Protein AF-A0A7Z1N095-F1 (afdb_monomer_lite)

Sequence (143 aa):
WDEAFARAGAALQALDHADQAEFYCSGRASNESAFLYQLFAREFGTNNFPDCSNMCHEATSTGLPKSIGIGKGTVTLEDFDHADAIFCIGHNPGTNHPRMLSTLAAASKRGVPIIVANPMRERGLERFKSPQHPTEMLSPGAT

Radius of gyration: 22.44 Å; chains: 1; bounding box: 46×36×58 Å

Structure (mmCIF, N/CA/C/O backbone):
data_AF-A0A7Z1N095-F1
#
_entry.id   AF-A0A7Z1N095-F1
#
loop_
_atom_site.group_PDB
_atom_site.id
_atom_site.type_symbol
_atom_site.label_atom_id
_atom_site.label_alt_id
_atom_site.label_comp_id
_atom_site.label_asym_id
_atom_site.label_entity_id
_atom_site.label_seq_id
_atom_site.pdbx_PDB_ins_code
_atom_site.Cartn_x
_atom_site.Cartn_y
_atom_site.Cartn_z
_atom_site.occupancy
_atom_site.B_iso_or_equiv
_atom_site.auth_seq_id
_atom_site.auth_comp_id
_atom_site.auth_asym_id
_atom_site.auth_atom_id
_atom_site.pdbx_PDB_model_num
ATOM 1 N N . TRP A 1 1 ? 18.287 19.882 -18.379 1.00 94.94 1 TRP A N 1
ATOM 2 C CA . TRP A 1 1 ? 17.303 18.801 -18.571 1.00 94.94 1 TRP A CA 1
ATOM 3 C C . TRP A 1 1 ? 17.654 17.960 -19.785 1.00 94.94 1 TRP A C 1
ATOM 5 O O . TRP A 1 1 ? 17.800 16.760 -19.613 1.00 94.94 1 TRP A O 1
ATOM 15 N N . ASP A 1 2 ? 17.897 18.563 -20.949 1.00 98.31 2 ASP A N 1
ATOM 16 C CA . ASP A 1 2 ? 18.230 17.841 -22.192 1.00 98.31 2 ASP A CA 1
ATOM 17 C C . ASP A 1 2 ? 19.397 16.857 -22.051 1.00 98.31 2 ASP A C 1
ATOM 19 O O . ASP A 1 2 ? 19.263 15.691 -22.403 1.00 98.31 2 ASP A O 1
ATOM 23 N N . GLU A 1 3 ? 20.510 17.285 -21.450 1.00 98.38 3 GLU A N 1
ATOM 24 C CA . GLU A 1 3 ? 21.666 16.411 -21.202 1.00 98.38 3 GLU A CA 1
ATOM 25 C C . GLU A 1 3 ? 21.310 15.200 -20.322 1.00 98.38 3 GLU A C 1
ATOM 27 O O . GLU A 1 3 ? 21.725 14.075 -20.600 1.00 98.38 3 GLU A O 1
ATOM 32 N N . ALA A 1 4 ? 20.499 15.410 -19.280 1.00 98.31 4 ALA A N 1
ATOM 33 C CA . ALA A 1 4 ? 20.074 14.342 -18.381 1.00 98.31 4 ALA A CA 1
ATOM 34 C C . ALA A 1 4 ? 19.183 13.321 -19.105 1.00 98.31 4 ALA A C 1
ATOM 36 O O . ALA A 1 4 ? 19.385 12.117 -18.951 1.00 98.31 4 ALA A O 1
ATOM 37 N N . PHE A 1 5 ? 18.245 13.791 -19.935 1.00 97.62 5 PHE A N 1
ATOM 38 C CA . PHE A 1 5 ? 17.398 12.916 -20.746 1.00 97.62 5 PHE A CA 1
ATOM 39 C C . PHE A 1 5 ? 18.193 12.173 -21.819 1.00 97.62 5 PHE A C 1
ATOM 41 O O . PHE A 1 5 ? 17.999 10.971 -21.979 1.00 97.62 5 PHE A O 1
ATOM 48 N N . ALA A 1 6 ? 19.126 12.842 -22.502 1.00 98.31 6 ALA A N 1
ATOM 49 C CA . ALA A 1 6 ? 19.997 12.206 -23.487 1.00 98.31 6 ALA A CA 1
ATOM 50 C C . ALA A 1 6 ? 20.839 11.091 -22.849 1.00 98.31 6 ALA A C 1
ATOM 52 O O . ALA A 1 6 ? 20.927 9.991 -23.392 1.00 98.31 6 ALA A O 1
ATOM 53 N N . ARG A 1 7 ? 21.399 11.339 -21.658 1.00 98.38 7 ARG A N 1
ATOM 54 C CA . ARG A 1 7 ? 22.178 10.340 -20.919 1.00 98.38 7 ARG A CA 1
ATOM 55 C C . ARG A 1 7 ? 21.329 9.149 -20.470 1.00 98.38 7 ARG A C 1
ATOM 57 O O . ARG A 1 7 ? 21.777 8.014 -20.604 1.00 98.38 7 ARG A O 1
ATOM 64 N N . ALA A 1 8 ? 20.124 9.393 -19.952 1.00 96.94 8 ALA A N 1
ATOM 65 C CA . ALA A 1 8 ? 19.206 8.326 -19.552 1.00 96.94 8 ALA A CA 1
ATOM 66 C C . ALA A 1 8 ? 18.750 7.486 -20.759 1.00 96.94 8 ALA A C 1
ATOM 68 O O . ALA A 1 8 ? 18.784 6.260 -20.701 1.00 96.94 8 ALA A O 1
ATOM 69 N N . GLY A 1 9 ? 18.393 8.141 -21.869 1.00 97.38 9 GLY A N 1
ATOM 70 C CA . GLY A 1 9 ? 18.001 7.475 -23.111 1.00 97.38 9 GLY A CA 1
ATOM 71 C C . GLY A 1 9 ? 19.121 6.618 -23.700 1.00 97.38 9 GLY A C 1
ATOM 72 O O . GLY A 1 9 ? 18.879 5.464 -24.039 1.00 97.38 9 GLY A O 1
ATOM 73 N N . ALA A 1 10 ? 20.355 7.132 -23.743 1.00 98.31 10 ALA A N 1
ATOM 74 C CA . ALA A 1 10 ? 21.511 6.378 -24.225 1.00 98.31 10 ALA A CA 1
ATOM 75 C C . ALA A 1 10 ? 21.796 5.130 -23.372 1.00 98.31 10 ALA A C 1
ATOM 77 O O . ALA A 1 10 ? 22.118 4.079 -23.917 1.00 98.31 10 ALA A O 1
ATOM 78 N N . ALA A 1 11 ? 21.647 5.225 -22.046 1.00 98.00 11 ALA A N 1
ATOM 79 C CA . ALA A 1 11 ? 21.814 4.077 -21.155 1.00 98.00 11 ALA A CA 1
ATOM 80 C C . ALA A 1 11 ? 20.752 2.993 -21.399 1.00 98.00 11 ALA A C 1
ATOM 82 O O . ALA A 1 11 ? 21.089 1.815 -21.434 1.00 98.00 11 ALA A O 1
ATOM 83 N N . LEU A 1 12 ? 19.492 3.388 -21.611 1.00 97.81 12 LEU A N 1
ATOM 84 C CA . LEU A 1 12 ? 18.407 2.457 -21.931 1.00 97.81 12 LEU A CA 1
ATOM 85 C C . LEU A 1 12 ? 18.593 1.802 -23.309 1.00 97.81 12 LEU A C 1
ATOM 87 O O . LEU A 1 12 ? 18.394 0.601 -23.446 1.00 97.81 12 LEU A O 1
ATOM 91 N N . GLN A 1 13 ? 19.015 2.566 -24.320 1.00 97.31 13 GLN A N 1
ATOM 92 C CA . GLN A 1 13 ? 19.270 2.058 -25.677 1.00 97.31 13 GLN A CA 1
ATOM 93 C C . GLN A 1 13 ? 20.483 1.123 -25.770 1.00 97.31 13 GLN A C 1
ATOM 95 O O . GLN A 1 13 ? 20.590 0.369 -26.732 1.00 97.31 13 GLN A O 1
ATOM 100 N N . ALA A 1 14 ? 21.402 1.190 -24.805 1.00 98.25 14 ALA A N 1
ATOM 101 C CA . ALA A 1 14 ? 22.587 0.340 -24.753 1.00 98.25 14 ALA A CA 1
ATOM 102 C C . ALA A 1 14 ? 22.327 -1.046 -24.133 1.00 98.25 14 ALA A C 1
ATOM 104 O O . ALA A 1 14 ? 23.254 -1.850 -24.070 1.00 98.25 14 ALA A O 1
ATOM 105 N N . LEU A 1 15 ? 21.111 -1.317 -23.643 1.00 98.25 15 LEU A N 1
ATOM 106 C CA . LEU A 1 15 ? 20.737 -2.631 -23.118 1.00 98.25 15 LEU A CA 1
ATOM 107 C C . LEU A 1 15 ? 20.585 -3.639 -24.264 1.00 98.25 15 LEU A C 1
ATOM 109 O O . LEU A 1 15 ? 20.011 -3.324 -25.305 1.00 98.25 15 LEU A O 1
ATOM 113 N N . ASP A 1 16 ? 21.049 -4.870 -24.046 1.00 98.06 16 ASP A N 1
ATOM 114 C CA . ASP A 1 16 ? 20.944 -5.955 -25.031 1.00 98.06 16 ASP A CA 1
ATOM 115 C C . ASP A 1 16 ? 19.493 -6.448 -25.179 1.00 98.06 16 ASP A C 1
ATOM 117 O O . ASP A 1 16 ? 19.103 -6.976 -26.221 1.00 98.06 16 ASP A O 1
ATOM 121 N N . HIS A 1 17 ? 18.685 -6.292 -24.123 1.00 97.94 17 HIS A N 1
ATOM 122 C CA . HIS A 1 17 ? 17.272 -6.660 -24.094 1.00 97.94 17 HIS A CA 1
ATOM 123 C C . HIS A 1 17 ? 16.476 -5.737 -23.161 1.00 97.94 17 HIS A C 1
ATOM 125 O O . HIS A 1 17 ? 16.945 -5.397 -22.075 1.00 97.94 17 HIS A O 1
ATOM 131 N N . ALA A 1 18 ? 15.241 -5.383 -23.536 1.00 97.44 18 ALA A N 1
ATOM 132 C CA . ALA A 1 18 ? 14.410 -4.440 -22.779 1.00 97.44 18 ALA A CA 1
ATOM 133 C C . ALA A 1 18 ? 14.137 -4.892 -21.330 1.00 97.44 18 ALA A C 1
ATOM 135 O O . ALA A 1 18 ? 14.127 -4.069 -20.419 1.00 97.44 18 ALA A O 1
ATOM 136 N N . ASP A 1 19 ? 13.999 -6.200 -21.093 1.00 97.88 19 ASP A N 1
ATOM 137 C CA . ASP A 1 19 ? 13.792 -6.770 -19.748 1.00 97.88 19 ASP A CA 1
ATOM 138 C C . ASP A 1 19 ? 15.009 -6.659 -18.809 1.00 97.88 19 ASP A C 1
ATOM 140 O O . ASP A 1 19 ? 14.927 -7.054 -17.648 1.00 97.88 19 ASP A O 1
ATOM 144 N N . GLN A 1 20 ? 16.141 -6.119 -19.269 1.00 97.88 20 GLN A N 1
ATOM 145 C CA . GLN A 1 20 ? 17.232 -5.721 -18.373 1.00 97.88 20 GLN A CA 1
ATOM 146 C C . GLN A 1 20 ? 16.931 -4.405 -17.634 1.00 97.88 20 GLN A C 1
ATOM 148 O O . GLN A 1 20 ? 17.648 -4.058 -16.696 1.00 97.88 20 GLN A O 1
ATOM 153 N N . ALA A 1 21 ? 15.889 -3.674 -18.043 1.00 97.56 21 ALA A N 1
ATOM 154 C CA . ALA A 1 21 ? 15.388 -2.503 -17.339 1.00 97.56 21 ALA A CA 1
ATOM 155 C C . ALA A 1 21 ? 14.223 -2.863 -16.407 1.00 97.56 21 ALA A C 1
ATOM 157 O O . ALA A 1 21 ? 13.424 -3.760 -16.683 1.00 97.56 21 ALA A O 1
ATOM 158 N N . GLU A 1 22 ? 14.102 -2.100 -15.322 1.00 96.25 22 GLU A N 1
ATOM 159 C CA . GLU A 1 22 ? 12.974 -2.147 -14.397 1.00 96.25 22 GLU A CA 1
ATOM 160 C C . GLU A 1 22 ? 12.488 -0.723 -14.116 1.00 96.25 22 GLU A C 1
ATOM 162 O O . GLU A 1 22 ? 13.272 0.179 -13.809 1.00 96.25 22 GLU A O 1
ATOM 167 N N . PHE A 1 23 ? 11.179 -0.517 -14.238 1.00 96.38 23 PHE A N 1
ATOM 168 C CA . PHE A 1 23 ? 10.538 0.789 -14.126 1.00 96.38 23 PHE A CA 1
ATOM 169 C C . PHE A 1 23 ? 9.658 0.823 -12.876 1.00 96.38 23 PHE A C 1
ATOM 171 O O . PHE A 1 23 ? 8.458 0.570 -12.931 1.00 96.38 23 PHE A O 1
ATOM 178 N N . TYR A 1 24 ? 10.264 1.123 -11.727 1.00 95.69 24 TYR A N 1
ATOM 179 C CA . TYR A 1 24 ? 9.553 1.155 -10.450 1.00 95.69 24 TYR A CA 1
ATOM 180 C C . TYR A 1 24 ? 8.632 2.378 -10.328 1.00 95.69 24 TYR A C 1
ATOM 182 O O . TYR A 1 24 ? 9.090 3.525 -10.335 1.00 95.69 24 TYR A O 1
ATOM 190 N N . CYS A 1 25 ? 7.329 2.147 -10.161 1.00 94.62 25 CYS A N 1
ATOM 191 C CA . CYS A 1 25 ? 6.345 3.211 -9.986 1.00 94.62 25 CYS A CA 1
ATOM 192 C C . CYS A 1 25 ? 6.074 3.518 -8.508 1.00 94.62 25 CYS A C 1
ATOM 194 O O . CYS A 1 25 ? 5.837 2.639 -7.678 1.00 94.62 25 CYS A O 1
ATOM 196 N N . SER A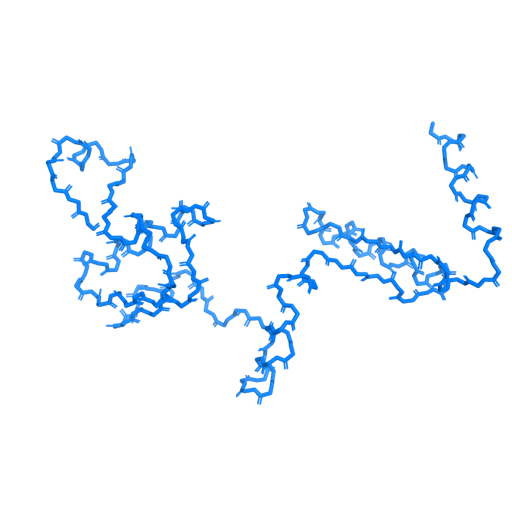 1 26 ? 6.059 4.805 -8.162 1.00 93.12 26 SER A N 1
ATOM 197 C CA . SER A 1 26 ? 5.714 5.244 -6.812 1.00 93.12 26 SER A CA 1
ATOM 198 C C . SER A 1 26 ? 4.201 5.330 -6.630 1.00 93.12 26 SER A C 1
ATOM 200 O O . SER A 1 26 ? 3.542 6.063 -7.361 1.00 93.12 26 SER A O 1
ATOM 202 N N . GLY A 1 27 ? 3.659 4.742 -5.560 1.00 90.06 27 GLY A N 1
ATOM 203 C CA . GLY A 1 27 ? 2.259 4.959 -5.155 1.00 90.06 27 GLY A CA 1
ATOM 204 C C . GLY A 1 27 ? 1.949 6.381 -4.668 1.00 90.06 27 GLY A C 1
ATOM 205 O O . GLY A 1 27 ? 0.821 6.667 -4.279 1.00 90.06 27 GLY A O 1
ATOM 206 N N . ARG A 1 28 ? 2.942 7.282 -4.652 1.00 93.00 28 ARG A N 1
ATOM 207 C CA . ARG A 1 28 ? 2.746 8.726 -4.443 1.00 93.00 28 ARG A CA 1
ATOM 208 C C . ARG A 1 28 ? 2.512 9.487 -5.749 1.00 93.00 28 ARG A C 1
ATOM 210 O O . ARG A 1 28 ? 2.121 10.650 -5.685 1.00 93.00 28 ARG A O 1
ATOM 217 N N . ALA A 1 29 ? 2.795 8.875 -6.899 1.00 93.44 29 ALA A N 1
ATOM 218 C CA . ALA A 1 29 ? 2.504 9.462 -8.199 1.00 93.44 29 ALA A CA 1
ATOM 219 C C . ALA A 1 29 ? 0.989 9.483 -8.450 1.00 93.44 29 ALA A C 1
ATOM 221 O O . ALA A 1 29 ? 0.246 8.671 -7.899 1.00 93.44 29 ALA A O 1
ATOM 222 N N . SER A 1 30 ? 0.526 10.417 -9.285 1.00 96.19 30 SER A N 1
ATOM 223 C CA . SER A 1 30 ? -0.872 10.423 -9.719 1.00 96.19 30 SER A CA 1
ATOM 224 C C . SER A 1 30 ? -1.151 9.250 -10.662 1.00 96.19 30 SER A C 1
ATOM 226 O O . SER A 1 30 ? -0.233 8.721 -11.298 1.00 96.19 30 SER A O 1
ATOM 228 N N . ASN A 1 31 ? -2.426 8.885 -10.809 1.00 94.94 31 ASN A N 1
ATOM 229 C CA . ASN A 1 31 ? -2.830 7.831 -11.740 1.00 94.94 31 ASN A CA 1
ATOM 230 C C . ASN A 1 31 ? -2.444 8.169 -13.187 1.00 94.94 31 ASN A C 1
ATOM 232 O O . ASN A 1 31 ? -2.038 7.284 -13.930 1.00 94.94 31 ASN A O 1
ATOM 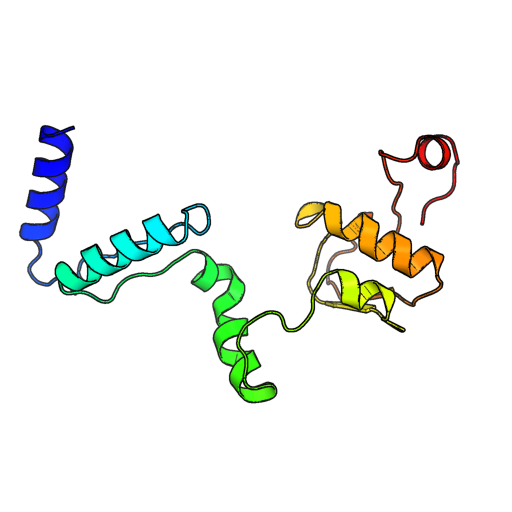236 N N . GLU A 1 32 ? -2.511 9.440 -13.583 1.00 97.38 32 GLU A N 1
ATOM 237 C CA . GLU A 1 32 ? -2.128 9.904 -14.919 1.00 97.38 32 GLU A CA 1
ATOM 238 C C . GLU A 1 32 ? -0.621 9.760 -15.147 1.00 97.38 32 GLU A C 1
ATOM 240 O O . GLU A 1 32 ? -0.187 9.301 -16.201 1.00 97.38 32 GLU A O 1
ATOM 245 N N . SER A 1 33 ? 0.184 10.104 -14.138 1.00 96.62 33 SER A N 1
ATOM 246 C CA . SER A 1 33 ? 1.644 9.993 -14.215 1.00 96.62 33 SER A CA 1
ATOM 247 C C . SER A 1 33 ? 2.076 8.528 -14.275 1.00 96.62 33 SER A C 1
ATOM 249 O O . SER A 1 33 ? 2.901 8.159 -15.109 1.00 96.62 33 SER A O 1
ATOM 251 N N . ALA A 1 34 ? 1.473 7.679 -13.437 1.00 96.19 34 ALA A N 1
ATOM 252 C CA . ALA A 1 34 ? 1.684 6.236 -13.464 1.00 96.19 34 ALA A CA 1
ATOM 253 C C . ALA A 1 34 ? 1.243 5.628 -14.805 1.00 96.19 34 ALA A C 1
ATOM 255 O O . ALA A 1 34 ? 1.964 4.806 -15.370 1.00 96.19 34 ALA A O 1
ATOM 256 N N . PHE A 1 35 ? 0.111 6.081 -15.357 1.00 96.81 35 PHE A N 1
ATOM 257 C CA . PHE A 1 35 ? -0.392 5.647 -16.659 1.00 96.81 35 PHE A CA 1
ATOM 258 C C . PHE A 1 35 ? 0.579 5.980 -17.799 1.00 96.81 35 PHE A C 1
ATOM 260 O O . PHE A 1 35 ? 0.891 5.110 -18.611 1.00 96.81 35 PHE A O 1
ATOM 267 N N . LEU A 1 36 ? 1.101 7.207 -17.856 1.00 98.12 36 LEU A N 1
ATOM 268 C CA . LEU A 1 36 ? 2.083 7.590 -18.875 1.00 98.12 36 LEU A CA 1
ATOM 269 C C . LEU A 1 36 ? 3.407 6.836 -18.702 1.00 98.12 36 LEU A C 1
ATOM 271 O O . LEU A 1 36 ? 3.994 6.389 -19.685 1.00 98.12 36 LEU A O 1
ATOM 275 N N . TYR A 1 37 ? 3.858 6.639 -17.463 1.00 97.38 37 TYR A N 1
ATOM 276 C CA . TYR A 1 37 ? 5.106 5.930 -17.191 1.00 97.38 37 TYR A CA 1
ATOM 277 C C . TYR A 1 37 ? 5.026 4.444 -17.565 1.00 97.38 37 TYR A C 1
ATOM 279 O O . TYR A 1 37 ? 5.956 3.903 -18.161 1.00 97.38 37 TYR A O 1
ATOM 287 N N . GLN A 1 38 ? 3.888 3.795 -17.301 1.00 97.38 38 GLN A N 1
ATOM 288 C CA . GLN A 1 38 ? 3.678 2.399 -17.686 1.00 97.38 38 GLN A CA 1
ATOM 289 C C . GLN A 1 38 ? 3.520 2.218 -19.204 1.00 97.38 38 GLN A C 1
ATOM 291 O O . GLN A 1 38 ? 3.863 1.149 -19.712 1.00 97.38 38 GLN A O 1
ATOM 296 N N . LEU A 1 39 ? 3.038 3.243 -19.929 1.00 98.25 39 LEU A N 1
ATOM 297 C CA . LEU A 1 39 ? 3.053 3.256 -21.397 1.00 98.25 39 LEU A CA 1
ATOM 298 C C . LEU A 1 39 ? 4.487 3.368 -21.909 1.00 98.25 39 LEU A C 1
ATOM 300 O O . LEU A 1 39 ? 4.867 2.602 -22.783 1.00 98.25 39 LEU A O 1
ATOM 304 N N . PHE A 1 40 ? 5.288 4.269 -21.334 1.00 97.81 40 PHE A N 1
ATOM 305 C CA . PHE A 1 40 ? 6.696 4.420 -21.698 1.00 97.81 40 PHE A CA 1
ATOM 306 C C . PHE A 1 40 ? 7.488 3.117 -21.514 1.00 97.81 40 PHE A C 1
ATOM 308 O O . PHE A 1 40 ? 8.200 2.716 -22.426 1.00 97.81 40 PHE A O 1
ATOM 315 N N . ALA A 1 41 ? 7.325 2.421 -20.384 1.00 97.75 41 ALA A N 1
ATOM 316 C CA . ALA A 1 41 ? 7.991 1.136 -20.144 1.00 97.75 41 ALA A CA 1
ATOM 317 C C . ALA A 1 41 ? 7.588 0.053 -21.168 1.00 97.75 41 ALA A C 1
ATOM 319 O O . ALA A 1 41 ? 8.436 -0.693 -21.658 1.00 97.75 41 ALA A O 1
ATOM 320 N N . ARG A 1 42 ? 6.299 0.002 -21.536 1.00 97.94 42 ARG A N 1
ATOM 321 C CA . ARG A 1 42 ? 5.783 -0.945 -22.540 1.00 97.94 42 ARG A CA 1
ATOM 322 C C . ARG A 1 42 ? 6.235 -0.605 -23.955 1.00 97.94 42 ARG A C 1
ATOM 324 O O . ARG A 1 42 ? 6.575 -1.516 -24.698 1.00 97.94 42 ARG A O 1
ATOM 331 N N . GLU A 1 43 ? 6.292 0.678 -24.301 1.00 97.94 43 GLU A N 1
ATOM 332 C CA . GLU A 1 43 ? 6.840 1.155 -25.577 1.00 97.94 43 GLU A CA 1
ATOM 333 C C . GLU A 1 43 ? 8.350 0.897 -25.669 1.00 97.94 43 GLU A C 1
ATOM 335 O O . GLU A 1 43 ? 8.858 0.538 -26.726 1.00 97.94 43 GLU A O 1
ATOM 340 N N . PHE A 1 44 ? 9.068 1.004 -24.545 1.00 97.88 44 PHE A N 1
ATOM 341 C CA . PHE A 1 44 ? 10.468 0.588 -24.450 1.00 97.88 44 PHE A CA 1
ATOM 342 C C . PHE A 1 44 ? 10.653 -0.924 -24.691 1.00 97.88 44 PHE A C 1
ATOM 344 O O . PHE A 1 44 ? 11.734 -1.356 -25.082 1.00 97.88 44 PHE A O 1
ATOM 351 N N . GLY A 1 45 ? 9.595 -1.721 -24.513 1.00 97.94 45 GLY A N 1
ATOM 352 C CA . GLY A 1 45 ? 9.559 -3.136 -24.879 1.00 97.94 45 GLY A CA 1
ATOM 353 C C . GLY A 1 45 ? 9.569 -4.110 -23.703 1.00 97.94 45 GLY A C 1
ATOM 354 O O . GLY A 1 45 ? 9.803 -5.295 -23.922 1.00 97.94 45 GLY A O 1
ATOM 355 N N . THR A 1 46 ? 9.313 -3.652 -22.471 1.00 97.88 46 THR A N 1
ATOM 356 C CA . THR A 1 46 ? 9.255 -4.522 -21.282 1.00 97.88 46 THR A CA 1
ATOM 357 C C . THR A 1 46 ? 7.951 -4.373 -20.498 1.00 97.88 46 THR A C 1
ATOM 359 O O . THR A 1 46 ? 7.274 -3.345 -20.541 1.00 97.88 46 THR A O 1
ATOM 362 N N . ASN A 1 47 ? 7.608 -5.415 -19.736 1.00 96.88 47 ASN A N 1
ATOM 363 C CA . ASN A 1 47 ? 6.547 -5.384 -18.728 1.00 96.88 47 ASN A CA 1
ATOM 364 C C . ASN A 1 47 ? 7.087 -5.290 -17.288 1.00 96.88 47 ASN A C 1
ATOM 366 O O . ASN A 1 47 ? 6.288 -5.338 -16.351 1.00 96.88 47 ASN A O 1
ATOM 370 N N . ASN A 1 48 ? 8.404 -5.143 -17.094 1.00 96.81 48 ASN A N 1
ATOM 371 C CA . ASN A 1 48 ? 9.035 -5.009 -15.778 1.00 96.81 48 ASN A CA 1
ATOM 372 C C . ASN A 1 48 ? 8.689 -3.660 -15.133 1.00 96.81 48 ASN A C 1
ATOM 374 O O . ASN A 1 48 ? 9.428 -2.676 -15.230 1.00 96.81 48 ASN A O 1
ATOM 378 N N . PHE A 1 49 ? 7.525 -3.620 -14.493 1.00 95.38 49 PHE A N 1
ATOM 379 C CA . PHE A 1 49 ? 6.929 -2.417 -13.925 1.00 95.38 49 PHE A CA 1
ATOM 380 C C . PHE A 1 49 ? 6.365 -2.708 -12.526 1.00 95.38 49 PHE A C 1
ATOM 382 O O . PHE A 1 49 ? 5.145 -2.769 -12.355 1.00 95.38 49 PHE A O 1
ATOM 389 N N . PRO A 1 50 ? 7.221 -2.966 -11.522 1.00 94.31 50 PRO A N 1
ATOM 390 C CA . PRO A 1 50 ? 6.758 -3.108 -10.148 1.00 94.31 50 PRO A CA 1
ATOM 391 C C 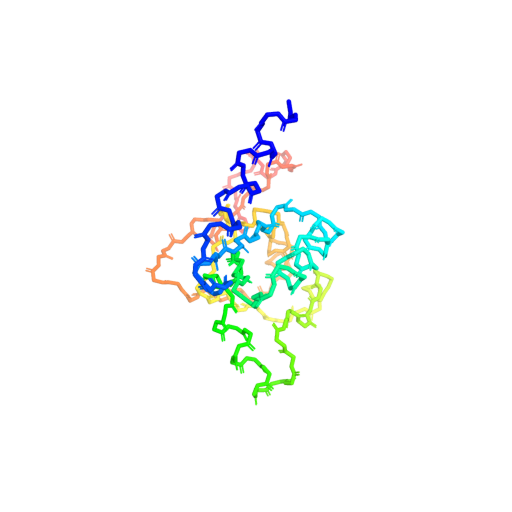. PRO A 1 50 ? 6.319 -1.756 -9.573 1.00 94.31 50 PRO A C 1
ATOM 393 O O . PRO A 1 50 ? 6.752 -0.685 -10.007 1.00 94.31 50 PRO A O 1
ATOM 396 N N . ASP A 1 51 ? 5.519 -1.800 -8.519 1.00 92.88 51 ASP A N 1
ATOM 397 C CA . ASP A 1 51 ? 5.189 -0.637 -7.709 1.00 92.88 51 ASP A CA 1
ATOM 398 C C . ASP A 1 51 ? 5.281 -0.942 -6.204 1.00 92.88 51 ASP A C 1
ATOM 400 O O . ASP A 1 51 ? 5.550 -2.063 -5.761 1.00 92.88 51 ASP A O 1
ATOM 404 N N . CYS A 1 52 ? 5.065 0.079 -5.374 1.00 90.81 52 CYS A N 1
ATOM 405 C CA . CYS A 1 52 ? 5.086 -0.095 -3.920 1.00 90.81 52 CYS A CA 1
ATOM 406 C C . CYS A 1 52 ? 3.985 -1.032 -3.392 1.00 90.81 52 CYS A C 1
ATOM 408 O O . CYS A 1 52 ? 4.097 -1.547 -2.278 1.00 90.81 52 CYS A O 1
ATOM 410 N N . SER A 1 53 ? 2.907 -1.239 -4.152 1.00 88.12 53 SER A N 1
ATOM 411 C CA . SER A 1 53 ? 1.818 -2.133 -3.769 1.00 88.12 53 SER A CA 1
ATOM 412 C C . SER A 1 53 ? 2.226 -3.601 -3.874 1.00 88.12 53 SER A C 1
ATOM 414 O O . SER A 1 53 ? 1.742 -4.392 -3.068 1.00 88.12 53 SER A O 1
ATOM 416 N N . ASN A 1 54 ? 3.190 -3.963 -4.730 1.00 89.56 54 ASN A N 1
ATOM 417 C CA . ASN A 1 54 ? 3.723 -5.330 -4.755 1.00 89.56 54 ASN A CA 1
ATOM 418 C C . ASN A 1 54 ? 4.358 -5.731 -3.407 1.00 89.56 54 ASN A C 1
ATOM 420 O O . ASN A 1 54 ? 4.289 -6.886 -2.999 1.00 89.56 54 ASN A O 1
ATOM 424 N N . MET A 1 55 ? 4.933 -4.786 -2.656 1.00 88.12 55 MET A N 1
ATOM 425 C CA . MET A 1 55 ? 5.480 -5.089 -1.326 1.00 88.12 55 MET A CA 1
ATOM 426 C C . MET A 1 55 ? 4.399 -5.187 -0.242 1.00 88.12 55 MET A C 1
ATOM 428 O O . MET A 1 55 ? 4.511 -6.004 0.669 1.00 88.12 55 MET A O 1
ATOM 432 N N . CYS A 1 56 ? 3.359 -4.353 -0.317 1.00 91.56 56 CYS A N 1
ATOM 433 C CA . CYS A 1 56 ? 2.388 -4.196 0.773 1.00 91.56 56 CYS A CA 1
ATOM 434 C C . CYS A 1 56 ? 1.073 -4.967 0.567 1.00 91.56 56 CYS A C 1
ATOM 436 O O . CYS A 1 56 ? 0.414 -5.332 1.538 1.00 91.56 56 CYS 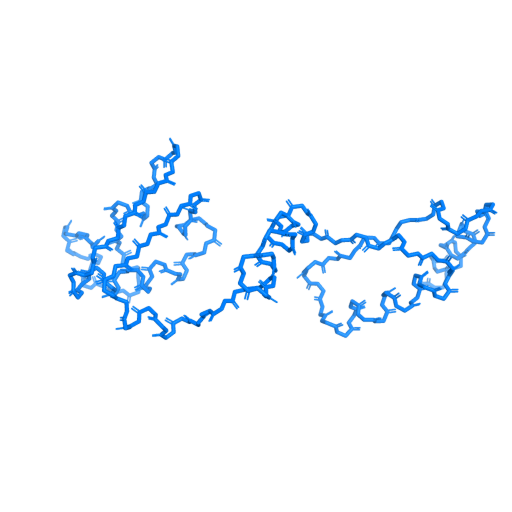A O 1
ATOM 438 N N . HIS A 1 57 ? 0.664 -5.188 -0.683 1.00 93.69 57 HIS A N 1
ATOM 439 C CA . HIS A 1 57 ? -0.680 -5.634 -1.053 1.00 93.69 57 HIS A CA 1
ATOM 440 C C . HIS A 1 57 ? -0.714 -6.796 -2.060 1.00 93.69 57 HIS A C 1
ATOM 442 O O . HIS A 1 57 ? -1.801 -7.295 -2.339 1.00 93.69 57 HIS A O 1
ATOM 448 N N . GLU A 1 58 ? 0.423 -7.317 -2.532 1.00 93.06 58 GLU A N 1
ATOM 449 C CA . GLU A 1 58 ? 0.463 -8.436 -3.497 1.00 93.06 58 GLU A CA 1
ATOM 450 C C . GLU A 1 58 ? -0.285 -9.683 -3.008 1.00 93.06 58 GLU A C 1
ATOM 452 O O . GLU A 1 58 ? -1.100 -10.274 -3.722 1.00 93.06 58 GLU A O 1
ATOM 457 N N . ALA A 1 59 ? -0.076 -10.047 -1.740 1.00 93.31 59 ALA A N 1
ATOM 458 C CA . ALA A 1 59 ? -0.776 -11.170 -1.123 1.00 93.31 59 ALA A CA 1
ATOM 459 C C . ALA A 1 59 ? -2.302 -10.959 -1.118 1.00 93.31 59 ALA A C 1
ATOM 461 O O . ALA A 1 59 ? -3.062 -11.905 -1.327 1.00 93.31 59 ALA A O 1
ATOM 462 N N . THR A 1 60 ? -2.752 -9.713 -0.936 1.00 93.81 60 THR A N 1
ATOM 463 C CA . THR A 1 60 ? -4.175 -9.346 -0.986 1.00 93.81 60 THR A CA 1
ATOM 464 C C . THR A 1 60 ? -4.712 -9.461 -2.414 1.00 93.81 60 THR A C 1
ATOM 466 O O . THR A 1 60 ? -5.742 -10.104 -2.622 1.00 93.81 60 THR A O 1
ATOM 469 N N . SER A 1 61 ? -3.979 -8.923 -3.394 1.00 91.19 61 SER A N 1
ATOM 470 C CA . SER A 1 61 ? -4.309 -8.990 -4.824 1.00 91.19 61 SER A CA 1
ATOM 471 C C . SER A 1 61 ? -4.401 -10.426 -5.344 1.00 91.19 61 SER A C 1
ATOM 473 O O . SER A 1 61 ? -5.206 -10.702 -6.227 1.00 91.19 61 SER A O 1
ATOM 475 N N . THR A 1 62 ? -3.634 -11.357 -4.771 1.00 93.50 62 THR A N 1
ATOM 476 C CA . THR A 1 62 ? -3.676 -12.781 -5.145 1.00 93.50 62 THR A CA 1
ATOM 477 C C . THR A 1 62 ? -4.738 -13.575 -4.376 1.00 93.50 62 THR A C 1
ATOM 479 O O . THR A 1 62 ? -5.363 -14.484 -4.931 1.00 93.50 62 THR A O 1
ATOM 482 N N . GLY A 1 63 ? -4.926 -13.280 -3.086 1.00 95.38 63 GLY A N 1
ATOM 483 C CA . GLY A 1 63 ? -5.793 -14.048 -2.191 1.00 95.38 63 GLY A CA 1
ATOM 484 C C . GLY A 1 63 ? -7.275 -13.698 -2.318 1.00 95.38 63 GLY A C 1
ATOM 485 O O . GLY A 1 63 ? -8.102 -14.592 -2.493 1.00 95.38 63 GLY A O 1
ATOM 486 N N . LEU A 1 64 ? -7.624 -12.408 -2.260 1.00 95.94 64 LEU A N 1
ATOM 487 C CA . LEU A 1 64 ? -9.027 -11.986 -2.212 1.00 95.94 64 LEU A CA 1
ATOM 488 C C . LEU A 1 64 ? -9.833 -12.344 -3.470 1.00 95.94 64 LEU A C 1
ATOM 490 O O . LEU A 1 64 ? -10.961 -12.803 -3.295 1.00 95.94 64 LEU A O 1
ATOM 494 N N . PRO A 1 65 ? -9.316 -12.249 -4.714 1.00 96.62 65 PRO A N 1
ATOM 495 C CA . PRO A 1 65 ? -10.097 -12.652 -5.883 1.00 96.62 65 PRO A CA 1
ATOM 496 C C . PRO A 1 65 ? -10.546 -14.115 -5.849 1.00 96.62 65 PRO A C 1
ATOM 498 O O . PRO A 1 65 ? -11.633 -14.428 -6.322 1.00 96.62 65 PRO A O 1
ATOM 501 N N . LYS A 1 66 ? -9.754 -15.006 -5.240 1.00 96.56 66 LYS A N 1
ATOM 502 C CA . LYS A 1 66 ? -10.114 -16.425 -5.084 1.00 96.56 66 LYS A CA 1
ATOM 503 C C . LYS A 1 66 ? -11.239 -16.636 -4.070 1.00 96.56 66 LYS A C 1
ATOM 505 O O . LYS A 1 66 ? -11.993 -17.592 -4.203 1.00 96.56 66 LYS A O 1
ATOM 510 N N . SER A 1 67 ? -11.339 -15.761 -3.071 1.00 95.38 67 SER A N 1
ATOM 511 C CA . SER A 1 67 ? -12.331 -15.856 -1.995 1.00 95.38 67 SER A CA 1
ATOM 512 C C . SER A 1 67 ? -13.621 -15.093 -2.304 1.00 95.38 67 SER A C 1
ATOM 514 O O . SER A 1 67 ? -14.707 -15.597 -2.042 1.00 95.38 67 SER A O 1
ATOM 516 N N . ILE A 1 68 ? -13.504 -13.872 -2.833 1.00 95.56 68 ILE A N 1
ATOM 517 C CA . ILE A 1 68 ? -14.611 -12.912 -2.983 1.00 95.56 68 ILE A CA 1
ATOM 518 C C . ILE A 1 68 ? -14.670 -12.246 -4.369 1.00 95.56 68 ILE A C 1
ATOM 520 O O . ILE A 1 68 ? -15.459 -11.331 -4.577 1.00 95.56 68 ILE A O 1
ATOM 524 N N . GLY A 1 69 ? -13.832 -12.658 -5.327 1.00 95.56 69 GLY A N 1
ATOM 525 C CA . GLY A 1 69 ? -13.857 -12.151 -6.708 1.00 95.56 69 GLY A CA 1
ATOM 526 C C . GLY A 1 69 ? -13.232 -10.766 -6.931 1.00 95.56 69 GLY A C 1
ATOM 527 O O . GLY A 1 69 ? -13.074 -10.355 -8.078 1.00 95.56 69 GLY A O 1
ATOM 528 N N . ILE A 1 70 ? -12.830 -10.054 -5.873 1.00 94.44 70 ILE A N 1
ATOM 529 C CA . ILE A 1 70 ? -12.263 -8.699 -5.945 1.00 94.44 70 ILE A CA 1
ATOM 530 C C . ILE A 1 70 ? -10.969 -8.586 -5.132 1.00 94.44 70 ILE A C 1
ATOM 532 O O . ILE A 1 70 ? -10.899 -9.052 -4.004 1.00 94.44 70 ILE A O 1
ATOM 536 N N . GLY A 1 71 ? -9.934 -7.960 -5.702 1.00 91.75 71 GLY A N 1
ATOM 537 C CA . GLY A 1 71 ? -8.604 -7.799 -5.084 1.00 91.75 71 GLY A CA 1
ATOM 538 C C . GLY A 1 71 ? -8.401 -6.487 -4.322 1.00 91.75 71 GLY A C 1
ATOM 539 O O . GLY A 1 71 ? -7.272 -6.030 -4.182 1.00 91.75 71 GLY A O 1
ATOM 540 N N . LYS A 1 72 ? -9.483 -5.820 -3.917 1.00 89.88 72 LYS A N 1
ATOM 541 C CA . LYS A 1 72 ? -9.468 -4.463 -3.349 1.00 89.88 72 LYS A CA 1
ATOM 542 C C . LYS A 1 72 ? -10.419 -4.376 -2.159 1.00 89.88 72 LYS A C 1
ATOM 544 O O . LYS A 1 72 ? -11.219 -5.282 -1.942 1.00 89.88 72 LYS A O 1
ATOM 549 N N . GLY A 1 73 ? -10.336 -3.274 -1.413 1.00 91.25 73 GLY A N 1
ATOM 550 C CA . GLY A 1 73 ? -11.291 -2.974 -0.347 1.00 91.25 73 GLY A CA 1
ATOM 551 C C . GLY A 1 73 ? -12.728 -2.960 -0.873 1.00 91.25 73 GLY A C 1
ATOM 552 O O . GLY A 1 73 ? -12.995 -2.404 -1.937 1.00 91.25 73 GLY A O 1
ATOM 553 N N . THR A 1 74 ? -13.631 -3.596 -0.130 1.00 93.88 74 THR A N 1
ATOM 554 C CA . THR A 1 74 ? -15.050 -3.772 -0.489 1.00 93.88 74 THR A CA 1
ATOM 555 C C . THR A 1 74 ? -15.997 -2.865 0.285 1.00 93.88 74 THR A C 1
ATOM 557 O O . THR A 1 74 ? -17.198 -2.926 0.056 1.00 93.88 74 THR A O 1
ATOM 560 N N . VAL A 1 75 ? -15.467 -2.073 1.214 1.00 94.25 75 VAL A N 1
ATOM 561 C CA . VAL A 1 75 ? -16.230 -1.225 2.135 1.00 94.25 75 VAL A CA 1
ATOM 562 C C . VAL A 1 75 ? -15.701 0.203 2.105 1.00 94.25 75 VAL A C 1
ATOM 564 O O . VAL A 1 75 ? -14.530 0.431 1.778 1.00 94.25 75 VAL A O 1
ATOM 567 N N . THR A 1 76 ? -16.552 1.157 2.461 1.00 94.12 76 THR A N 1
ATOM 568 C CA . THR A 1 76 ? -16.201 2.567 2.656 1.00 94.12 76 THR A CA 1
ATOM 569 C C . THR A 1 76 ? -16.106 2.911 4.145 1.00 94.12 76 THR A C 1
ATOM 571 O O . THR A 1 76 ? -16.249 2.051 5.016 1.00 94.12 76 THR A O 1
ATOM 574 N N . LEU A 1 77 ? -15.792 4.170 4.469 1.00 92.62 77 LEU A N 1
ATOM 575 C CA . LEU A 1 77 ? -15.727 4.606 5.868 1.00 92.62 77 LEU A CA 1
ATOM 576 C C . LEU A 1 77 ? -17.116 4.652 6.513 1.00 92.62 77 LEU A C 1
ATOM 578 O O . LEU A 1 77 ? -17.232 4.395 7.706 1.00 92.62 77 LEU A O 1
ATOM 582 N N . GLU A 1 78 ? -18.151 4.942 5.729 1.00 95.00 78 GLU A N 1
ATOM 583 C CA . GLU A 1 78 ? -19.546 5.015 6.165 1.00 95.00 78 GLU A CA 1
ATOM 584 C C . GLU A 1 78 ? -20.079 3.645 6.604 1.00 95.00 78 GLU A C 1
ATOM 586 O O . GLU A 1 78 ? -20.887 3.565 7.525 1.00 95.00 78 GLU A O 1
ATOM 591 N N . ASP A 1 79 ? -19.567 2.549 6.036 1.00 96.31 79 ASP A N 1
ATOM 592 C CA . ASP A 1 79 ? -19.960 1.195 6.444 1.00 96.31 79 ASP A CA 1
ATOM 593 C C . ASP A 1 79 ? -19.635 0.908 7.923 1.00 96.31 79 ASP A C 1
ATOM 595 O O . ASP A 1 79 ? -20.306 0.100 8.568 1.00 96.31 79 ASP A O 1
ATOM 599 N N . PHE A 1 80 ? -18.658 1.613 8.512 1.00 95.44 80 PHE A N 1
ATOM 600 C CA . PHE A 1 80 ? -18.356 1.498 9.941 1.00 95.44 80 PHE A CA 1
ATOM 601 C C . PHE A 1 80 ? -19.492 2.009 10.829 1.00 95.44 80 PHE A C 1
ATOM 603 O O . PHE A 1 80 ? -19.559 1.606 11.990 1.00 95.44 80 PHE A O 1
ATOM 610 N N . ASP A 1 81 ? -20.385 2.868 10.331 1.00 94.88 81 ASP A N 1
ATOM 611 C CA . ASP A 1 81 ? -21.550 3.346 11.084 1.00 94.88 81 ASP A CA 1
ATOM 612 C C . ASP A 1 81 ? -22.637 2.282 11.242 1.00 94.88 81 ASP A C 1
ATOM 614 O O . ASP A 1 81 ? -23.438 2.355 12.175 1.00 94.88 81 ASP A O 1
ATOM 618 N N . HIS A 1 82 ? -22.599 1.258 10.391 1.00 96.00 82 HIS A N 1
ATOM 619 C CA . HIS A 1 82 ? -23.527 0.133 10.387 1.00 96.00 82 HIS A CA 1
ATOM 620 C C . HIS A 1 82 ? -22.935 -1.146 10.992 1.00 96.00 82 HIS A C 1
ATOM 622 O O . HIS A 1 82 ? -23.628 -2.154 11.085 1.00 96.00 82 HIS A O 1
ATOM 628 N N . ALA A 1 83 ? -21.660 -1.133 11.388 1.00 97.00 83 ALA A N 1
ATOM 629 C CA . ALA A 1 83 ? -20.983 -2.315 11.903 1.00 97.00 83 ALA A CA 1
ATOM 630 C C . ALA A 1 83 ? -21.422 -2.659 13.338 1.00 97.00 83 ALA A C 1
ATOM 632 O O . ALA A 1 83 ? -21.291 -1.837 14.246 1.00 97.00 83 ALA A O 1
ATOM 633 N N . ASP A 1 84 ? -21.836 -3.911 13.549 1.00 97.19 84 ASP A N 1
ATOM 634 C CA . ASP A 1 84 ? -22.140 -4.470 14.876 1.00 97.19 84 ASP A CA 1
ATOM 635 C C . ASP A 1 84 ? -20.906 -5.060 15.580 1.00 97.19 84 ASP A C 1
ATOM 637 O O . ASP A 1 84 ? -20.942 -5.333 16.777 1.00 97.19 84 ASP A O 1
ATOM 641 N N . ALA A 1 85 ? -19.806 -5.275 14.851 1.00 97.31 85 ALA A N 1
ATOM 642 C CA . ALA A 1 85 ? -18.510 -5.702 15.378 1.00 97.31 85 ALA A CA 1
ATOM 643 C C . ALA A 1 85 ? -17.384 -5.343 14.400 1.00 97.31 85 ALA A C 1
ATOM 645 O O . ALA A 1 85 ? -17.577 -5.365 13.184 1.00 97.31 85 ALA A O 1
ATOM 646 N N . ILE A 1 86 ? -16.190 -5.050 14.922 1.00 96.88 86 ILE A N 1
ATOM 647 C CA . ILE A 1 86 ? -15.014 -4.686 14.119 1.00 96.88 86 ILE A CA 1
ATOM 648 C C . ILE A 1 86 ? -13.832 -5.573 14.511 1.00 96.88 86 ILE A C 1
ATOM 650 O O . ILE A 1 86 ? -13.476 -5.663 15.684 1.00 96.88 86 ILE A O 1
ATOM 654 N N . PHE A 1 87 ? -13.186 -6.191 13.521 1.00 95.81 87 PHE A N 1
ATOM 655 C CA . PHE A 1 87 ? -12.005 -7.033 13.713 1.00 95.81 87 PHE A CA 1
ATOM 656 C C . PHE A 1 87 ? -10.774 -6.381 13.074 1.00 95.81 87 PHE A C 1
ATOM 658 O O . PHE A 1 87 ? -10.675 -6.278 11.853 1.00 95.81 87 PHE A O 1
ATOM 665 N N . CYS A 1 88 ? -9.815 -5.971 13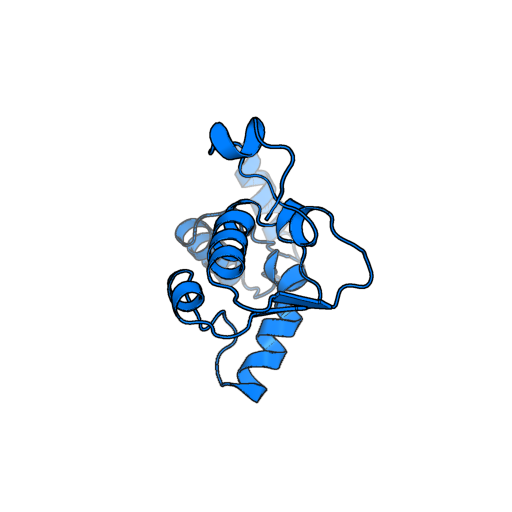.900 1.00 93.94 88 CYS A N 1
ATOM 666 C CA . CYS A 1 88 ? -8.548 -5.376 13.481 1.00 93.94 88 CYS A CA 1
ATOM 667 C C . CYS A 1 88 ? -7.427 -6.421 13.577 1.00 93.94 88 CYS A C 1
ATOM 669 O O . CYS A 1 88 ? -6.895 -6.672 14.660 1.00 93.94 88 CYS A O 1
ATOM 671 N N . ILE A 1 89 ? -7.055 -7.036 12.452 1.00 95.38 89 ILE A N 1
ATOM 672 C CA . ILE A 1 89 ? -6.057 -8.117 12.399 1.00 95.38 89 ILE A CA 1
ATOM 673 C C . ILE A 1 89 ? -4.789 -7.608 11.710 1.00 95.38 89 ILE A C 1
ATOM 675 O O . ILE A 1 89 ? -4.854 -7.142 10.576 1.00 95.38 89 ILE A O 1
ATOM 679 N N . GLY A 1 90 ? -3.639 -7.678 12.390 1.00 93.06 90 GLY A N 1
ATOM 680 C CA . GLY A 1 90 ? -2.354 -7.230 11.830 1.00 93.06 90 GLY A CA 1
ATOM 681 C C . GLY A 1 90 ? -2.323 -5.745 11.438 1.00 93.06 90 GLY A C 1
ATOM 682 O O . GLY A 1 90 ? -1.564 -5.350 10.557 1.00 93.06 90 GLY A O 1
ATOM 683 N N . HIS A 1 91 ? -3.168 -4.919 12.064 1.00 91.25 91 HIS A N 1
ATOM 684 C CA . HIS A 1 91 ? -3.380 -3.518 11.703 1.00 91.25 91 HIS A CA 1
ATOM 685 C C . HIS A 1 91 ? -3.054 -2.580 12.870 1.00 91.25 91 HIS A C 1
ATOM 687 O O . HIS A 1 91 ? -3.418 -2.849 14.014 1.00 91.25 91 HIS A O 1
ATOM 693 N N . ASN A 1 92 ? -2.376 -1.465 12.574 1.00 91.75 92 ASN A N 1
ATOM 694 C CA . ASN A 1 92 ? -2.050 -0.413 13.540 1.00 91.75 92 ASN A CA 1
ATOM 695 C C . ASN A 1 92 ? -2.533 0.963 13.034 1.00 91.75 92 ASN A C 1
ATOM 697 O O . ASN A 1 92 ? -1.764 1.706 12.412 1.00 91.75 92 ASN A O 1
ATOM 701 N N . PRO A 1 93 ? -3.805 1.331 13.271 1.00 89.94 93 PRO A N 1
ATOM 702 C CA . PRO A 1 93 ? -4.347 2.604 12.817 1.00 89.94 93 PRO A CA 1
ATOM 703 C C . PRO A 1 93 ? -3.746 3.795 13.560 1.00 89.94 93 PRO A C 1
ATOM 705 O O . PRO A 1 93 ? -3.691 4.872 12.983 1.00 89.94 93 PRO A O 1
ATOM 708 N N . GLY A 1 94 ? -3.248 3.634 14.790 1.00 87.62 94 GLY A N 1
ATOM 709 C CA . GLY A 1 94 ? -2.711 4.769 15.543 1.00 87.62 94 GLY A CA 1
ATOM 710 C C . GLY A 1 94 ? -1.493 5.411 14.890 1.00 87.62 94 GLY A C 1
ATOM 711 O O . GLY A 1 94 ? -1.388 6.636 14.869 1.00 87.62 94 GLY A O 1
ATOM 712 N N . THR A 1 95 ? -0.629 4.593 14.294 1.00 88.00 95 THR A N 1
ATOM 713 C CA . THR A 1 95 ? 0.571 5.066 13.595 1.00 88.00 95 THR A CA 1
ATOM 714 C C . THR A 1 95 ? 0.339 5.194 12.092 1.00 88.00 95 THR A C 1
ATOM 716 O O . THR A 1 95 ? 0.725 6.195 11.492 1.00 88.00 95 THR A O 1
ATOM 719 N N . ASN A 1 96 ? -0.320 4.208 11.474 1.00 90.56 96 ASN A N 1
ATOM 720 C CA . ASN A 1 96 ? -0.352 4.099 10.012 1.00 90.56 96 ASN A CA 1
ATOM 721 C C . ASN A 1 96 ? -1.575 4.795 9.392 1.00 90.56 96 ASN A C 1
ATOM 723 O O . ASN A 1 96 ? -1.518 5.228 8.245 1.00 90.56 96 ASN A O 1
ATOM 727 N N . HIS A 1 97 ? -2.678 4.917 10.142 1.00 92.12 97 HIS A N 1
ATOM 728 C CA . HIS A 1 97 ? -3.944 5.485 9.664 1.00 92.12 97 HIS A CA 1
ATOM 729 C C . HIS A 1 97 ? -4.632 6.330 10.753 1.00 92.12 97 HIS A C 1
ATOM 731 O O . HIS A 1 97 ? -5.775 6.043 11.111 1.00 92.12 97 HIS A O 1
ATOM 737 N N . PRO A 1 98 ? -3.987 7.378 11.304 1.00 89.50 98 PRO A N 1
ATOM 738 C CA . PRO A 1 98 ? -4.444 8.041 12.532 1.00 89.50 98 PRO A CA 1
ATOM 739 C C . PRO A 1 98 ? -5.862 8.621 12.439 1.00 89.50 98 PRO A C 1
ATOM 741 O O . PRO A 1 98 ? -6.555 8.725 13.446 1.00 89.50 98 PRO A O 1
ATOM 744 N N . ARG A 1 99 ? -6.339 8.952 11.231 1.00 89.38 99 ARG A N 1
ATOM 745 C CA . ARG A 1 99 ? -7.727 9.395 11.003 1.00 89.38 99 ARG A CA 1
ATOM 746 C C . ARG A 1 99 ? -8.764 8.302 11.277 1.00 89.38 99 ARG A C 1
ATOM 748 O O . ARG A 1 99 ? -9.865 8.621 11.707 1.00 89.38 99 ARG A O 1
ATOM 755 N N . MET A 1 100 ? -8.411 7.033 11.076 1.00 92.44 100 MET A N 1
ATOM 756 C CA . MET A 1 100 ? -9.293 5.898 11.352 1.00 92.44 100 MET A CA 1
ATOM 757 C C . MET A 1 100 ? -9.577 5.738 12.850 1.00 92.44 100 MET A C 1
ATOM 759 O O . MET A 1 100 ? -10.619 5.197 13.208 1.00 92.44 100 MET A O 1
ATOM 763 N N . LEU A 1 101 ? -8.714 6.255 13.737 1.00 92.06 101 LEU A N 1
ATOM 764 C CA . LEU A 1 101 ? -8.997 6.252 15.175 1.00 92.06 101 LEU A CA 1
ATOM 765 C C . LEU A 1 101 ? -10.277 7.022 15.512 1.00 92.06 101 LEU A C 1
ATOM 767 O O . LEU A 1 101 ? -11.000 6.604 16.407 1.00 92.06 101 LEU A O 1
ATOM 771 N N . SER A 1 102 ? -10.609 8.084 14.772 1.00 91.38 102 SER A N 1
ATOM 772 C CA . SER A 1 102 ? -11.879 8.794 14.959 1.00 91.38 102 SER A CA 1
ATOM 773 C C . SER A 1 102 ? -13.082 7.908 14.620 1.00 91.38 102 SER A C 1
ATOM 775 O O . SER A 1 102 ? -14.056 7.893 15.369 1.00 91.38 102 SER A O 1
ATOM 777 N N . THR A 1 103 ? -12.998 7.132 13.536 1.00 93.69 103 THR A N 1
ATOM 778 C CA . THR A 1 103 ? -14.037 6.172 13.128 1.00 93.69 103 THR A CA 1
ATOM 779 C C . THR A 1 103 ? -14.193 5.050 14.156 1.00 93.69 103 THR A C 1
ATOM 781 O O . THR A 1 103 ? -15.304 4.746 14.583 1.00 93.69 103 THR A O 1
ATOM 784 N N . LEU A 1 104 ? -13.080 4.477 14.626 1.00 94.19 104 LEU A N 1
ATOM 785 C CA . LEU A 1 104 ? -13.091 3.442 15.664 1.00 94.19 104 LEU A CA 1
ATOM 786 C C . LEU A 1 104 ? -13.614 3.978 17.004 1.00 94.19 104 LEU A C 1
ATOM 788 O O . LEU A 1 104 ? -14.391 3.306 17.674 1.00 94.19 104 LEU A O 1
ATOM 792 N N . ALA A 1 105 ? -13.258 5.207 17.379 1.00 92.56 105 ALA A N 1
ATOM 793 C CA . ALA A 1 105 ? -13.770 5.846 18.587 1.00 92.56 105 ALA A CA 1
ATOM 794 C C . ALA A 1 105 ? -15.281 6.103 18.508 1.00 92.56 105 ALA A C 1
ATOM 796 O O . ALA A 1 105 ? -15.983 5.919 19.501 1.00 92.56 105 ALA A O 1
ATOM 797 N N . ALA A 1 106 ? -15.798 6.494 17.338 1.00 93.00 106 ALA A N 1
ATOM 798 C CA . ALA A 1 106 ? -17.236 6.626 17.117 1.00 93.00 106 ALA A CA 1
ATOM 799 C C . ALA A 1 106 ? -17.954 5.277 17.285 1.00 93.00 106 ALA A C 1
ATOM 801 O O . ALA A 1 106 ? -18.964 5.215 17.984 1.00 93.00 106 ALA A O 1
ATOM 802 N N . ALA A 1 107 ? -17.399 4.192 16.736 1.00 95.06 107 ALA A N 1
ATOM 803 C CA . ALA A 1 107 ? -17.927 2.843 16.931 1.00 95.06 107 ALA A CA 1
ATOM 804 C C . ALA A 1 107 ? -17.889 2.399 18.409 1.00 95.06 107 ALA A C 1
ATOM 806 O O . ALA A 1 107 ? -18.907 1.953 18.940 1.00 95.06 107 ALA A O 1
ATOM 807 N N . SER A 1 108 ? -16.767 2.612 19.107 1.00 93.62 108 SER A N 1
ATOM 808 C CA . SER A 1 108 ? -16.617 2.319 20.544 1.00 93.62 108 SER A CA 1
ATOM 809 C C . SER A 1 108 ? -17.653 3.069 21.397 1.00 93.62 108 SER A C 1
ATOM 811 O O . SER A 1 108 ? -18.323 2.469 22.236 1.00 93.62 108 SER A O 1
ATOM 813 N N . LYS A 1 109 ? -17.895 4.361 21.118 1.00 92.44 109 LYS A N 1
ATOM 814 C CA . LYS A 1 109 ? -18.931 5.169 21.799 1.00 92.44 109 LYS A CA 1
ATOM 815 C C . LYS A 1 109 ? -20.356 4.648 21.588 1.00 92.44 109 LYS A C 1
ATOM 817 O O . LYS A 1 109 ? -21.208 4.882 22.441 1.00 92.44 109 LYS A O 1
ATOM 822 N N . ARG A 1 110 ? -20.621 3.944 20.481 1.00 95.50 110 ARG A N 1
ATOM 823 C CA . ARG A 1 110 ? -21.895 3.246 20.224 1.00 95.50 110 ARG A CA 1
ATOM 824 C C . ARG A 1 110 ? -21.970 1.861 20.882 1.00 95.50 110 ARG A C 1
ATOM 826 O O . ARG A 1 110 ? -22.992 1.198 20.761 1.00 95.50 110 ARG A O 1
ATOM 833 N N . GLY A 1 111 ? -20.917 1.425 21.574 1.00 95.44 111 GLY A N 1
ATOM 834 C CA . GLY A 1 111 ? -20.835 0.108 22.206 1.00 95.44 111 GLY A CA 1
ATOM 835 C C . GLY A 1 111 ? -20.470 -1.026 21.246 1.00 95.44 111 GLY A C 1
ATOM 836 O O . GLY A 1 111 ? -20.634 -2.189 21.606 1.00 95.44 111 GLY A O 1
ATOM 837 N N . VAL A 1 112 ? -19.981 -0.713 20.041 1.00 97.69 112 VAL A N 1
ATOM 838 C CA . VAL A 1 112 ? -19.564 -1.724 19.061 1.00 97.69 112 VAL A CA 1
ATOM 839 C C . VAL A 1 112 ? -18.282 -2.413 19.553 1.00 97.69 112 VAL A C 1
ATOM 841 O O . VAL A 1 112 ? -17.290 -1.725 19.808 1.00 97.69 112 VAL A O 1
ATOM 844 N N . PRO A 1 113 ? -18.250 -3.752 19.679 1.00 96.12 113 PRO A N 1
ATOM 845 C CA . PRO A 1 113 ? -17.042 -4.479 20.044 1.00 96.12 113 PRO A CA 1
ATOM 846 C C . PRO A 1 113 ? -15.961 -4.346 18.964 1.00 96.12 113 PRO A C 1
ATOM 848 O O . PRO A 1 113 ? -16.171 -4.696 17.801 1.00 96.12 113 PRO A O 1
ATOM 851 N N . ILE A 1 114 ? -14.776 -3.888 19.378 1.00 95.56 114 ILE A N 1
ATOM 852 C CA . ILE A 1 114 ? -13.572 -3.803 18.542 1.00 95.56 114 ILE A CA 1
ATOM 853 C C . ILE A 1 114 ? -12.570 -4.844 19.043 1.00 95.56 114 ILE A C 1
ATOM 855 O O . ILE A 1 114 ? -12.045 -4.741 20.151 1.00 95.56 114 ILE A O 1
ATOM 859 N N . ILE A 1 115 ? -12.310 -5.862 18.228 1.00 95.19 115 ILE A N 1
ATOM 860 C CA . ILE A 1 115 ? -11.443 -6.994 18.558 1.00 95.19 115 ILE A CA 1
ATOM 861 C C . ILE A 1 115 ? -10.132 -6.842 17.795 1.00 95.19 115 ILE A C 1
ATOM 863 O O . ILE A 1 115 ? -10.120 -6.770 16.568 1.00 95.19 115 ILE A O 1
ATOM 867 N N . VAL A 1 116 ? -9.014 -6.818 18.520 1.00 94.38 116 VAL A N 1
ATOM 868 C CA . VAL A 1 116 ? -7.678 -6.628 17.945 1.00 94.38 116 VAL A CA 1
ATOM 869 C C . VAL A 1 116 ? -6.876 -7.921 18.042 1.00 94.38 116 VAL A C 1
ATOM 871 O O . VAL A 1 116 ? -6.670 -8.448 19.133 1.00 94.38 116 VAL A O 1
ATOM 874 N N . ALA A 1 117 ? -6.375 -8.398 16.904 1.00 94.88 117 ALA A N 1
ATOM 875 C CA . ALA A 1 117 ? -5.448 -9.520 16.816 1.00 94.88 117 ALA A CA 1
ATOM 876 C C . ALA A 1 117 ? -4.125 -9.035 16.213 1.00 94.88 117 ALA A C 1
ATOM 878 O O . ALA A 1 117 ? -3.954 -8.965 14.994 1.00 94.88 117 ALA A O 1
ATOM 879 N N . ASN A 1 118 ? -3.187 -8.661 17.081 1.00 93.00 118 ASN A N 1
ATOM 880 C CA . ASN A 1 118 ? -1.871 -8.162 16.698 1.00 93.00 118 ASN A CA 1
ATOM 881 C C . ASN A 1 118 ? -0.822 -8.715 17.683 1.00 93.00 118 ASN A C 1
ATOM 883 O O . ASN A 1 118 ? -1.080 -8.692 18.889 1.00 93.00 118 ASN A O 1
ATOM 887 N N . PRO A 1 119 ? 0.339 -9.225 17.223 1.00 91.81 119 PRO A N 1
ATOM 888 C CA . PRO A 1 119 ? 1.426 -9.631 18.119 1.00 91.81 119 PRO A CA 1
ATOM 889 C C . PRO A 1 119 ? 1.927 -8.501 19.029 1.00 91.81 119 PRO A C 1
ATOM 891 O O . PRO A 1 119 ? 2.451 -8.779 20.106 1.00 91.81 119 PRO A O 1
ATOM 894 N N . MET A 1 120 ? 1.767 -7.236 18.624 1.00 88.56 120 MET A N 1
ATOM 895 C CA . MET A 1 120 ? 2.139 -6.075 19.432 1.00 88.56 120 MET A CA 1
ATOM 896 C C . MET A 1 120 ? 0.908 -5.353 19.982 1.00 88.56 120 MET A C 1
ATOM 898 O O . MET A 1 120 ? -0.105 -5.195 19.299 1.00 88.56 120 MET A O 1
ATOM 902 N N . ARG A 1 121 ? 1.014 -4.892 21.234 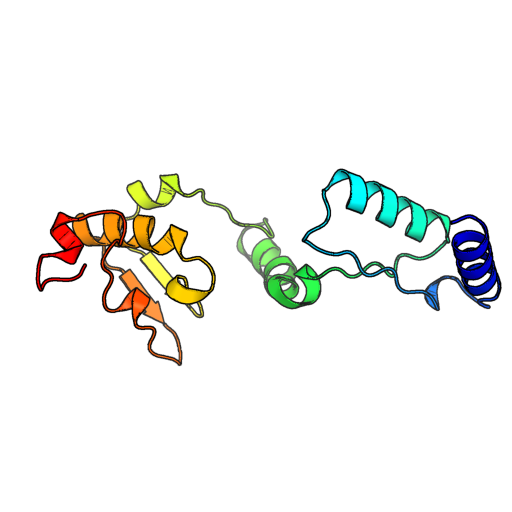1.00 87.44 121 ARG A N 1
ATOM 903 C CA . ARG A 1 121 ? -0.008 -4.064 21.881 1.00 87.44 121 ARG A CA 1
ATOM 904 C C . ARG A 1 121 ? 0.128 -2.625 21.408 1.00 87.44 121 ARG A C 1
ATOM 906 O O . ARG A 1 121 ? 1.176 -2.012 21.584 1.00 87.44 121 ARG A O 1
ATOM 913 N N . GLU A 1 122 ? -0.950 -2.088 20.852 1.00 86.69 122 GLU A N 1
ATOM 914 C CA . GLU A 1 122 ? -0.964 -0.759 20.250 1.00 86.69 122 GLU A CA 1
ATOM 915 C C . GLU A 1 122 ? -1.793 0.210 21.083 1.00 86.69 122 GLU A C 1
ATOM 917 O O . GLU A 1 122 ? -3.010 0.073 21.200 1.00 86.69 122 GLU A O 1
ATOM 922 N N . ARG A 1 123 ? -1.140 1.239 21.633 1.00 85.69 123 ARG A N 1
ATOM 923 C CA . ARG A 1 123 ? -1.776 2.162 22.585 1.00 85.69 123 ARG A CA 1
ATOM 924 C C . ARG A 1 123 ? -3.007 2.858 22.006 1.00 85.69 123 ARG A C 1
ATOM 926 O O . ARG A 1 123 ? -3.990 3.010 22.719 1.00 85.69 123 ARG A O 1
ATOM 933 N N . GLY A 1 124 ? -2.969 3.243 20.728 1.00 83.69 124 GLY A N 1
ATOM 934 C CA . GLY A 1 124 ? -4.095 3.904 20.057 1.00 83.69 124 GLY A CA 1
ATOM 935 C C . GLY A 1 124 ? -5.329 3.013 19.871 1.00 83.69 124 GLY A C 1
ATOM 936 O O . GLY A 1 124 ? -6.417 3.541 19.690 1.00 83.69 124 GLY A O 1
ATOM 937 N N . LEU A 1 125 ? -5.167 1.687 19.937 1.00 85.19 125 LEU A N 1
ATOM 938 C CA . LEU A 1 125 ? -6.264 0.716 19.907 1.00 85.19 125 LEU A CA 1
ATOM 939 C C . LEU A 1 125 ? -6.747 0.316 21.311 1.00 85.19 125 LEU A C 1
ATOM 941 O O . LEU A 1 125 ? -7.818 -0.263 21.439 1.00 85.19 125 LEU A O 1
ATOM 945 N N . GLU A 1 126 ? -5.970 0.606 22.358 1.00 86.50 126 GLU A N 1
ATOM 946 C CA . GLU A 1 126 ? -6.362 0.365 23.753 1.00 86.50 126 GLU A CA 1
ATOM 947 C C . GLU A 1 126 ? -7.043 1.576 24.390 1.00 86.50 126 GLU A C 1
ATOM 949 O O . GLU A 1 126 ? -7.928 1.419 25.229 1.00 86.50 126 GLU A O 1
ATOM 954 N N . ARG A 1 127 ? -6.546 2.779 24.078 1.00 83.25 127 ARG A N 1
ATOM 955 C CA . ARG A 1 127 ? -7.016 4.050 24.631 1.00 83.25 127 ARG A CA 1
ATOM 956 C C . ARG A 1 127 ? -6.789 5.171 23.633 1.00 83.25 127 ARG A C 1
ATOM 958 O O . ARG A 1 127 ? -5.647 5.480 23.284 1.00 83.25 127 ARG A O 1
ATOM 965 N N . PHE A 1 128 ? -7.856 5.871 23.289 1.00 85.12 128 PHE A N 1
ATOM 966 C CA . PHE A 1 128 ? -7.815 7.029 22.419 1.00 85.12 128 PHE A CA 1
ATOM 967 C C . PHE A 1 128 ? -8.438 8.261 23.082 1.00 85.12 128 PHE A C 1
ATOM 969 O O . PHE A 1 128 ? -9.472 8.207 23.748 1.00 85.12 128 PHE A O 1
ATOM 976 N N . LYS A 1 129 ? -7.776 9.403 22.886 1.00 82.81 129 LYS A N 1
ATOM 977 C CA . LYS A 1 129 ? -8.312 10.736 23.162 1.00 82.81 129 LYS A CA 1
ATOM 978 C C . LYS A 1 129 ? -8.178 11.544 21.893 1.00 82.81 129 LYS A C 1
ATOM 980 O O . LYS A 1 129 ? -7.068 11.674 21.374 1.00 82.81 129 LYS A O 1
ATOM 985 N N . SER A 1 130 ? -9.281 12.097 21.411 1.00 82.94 130 SER A N 1
ATOM 986 C CA . SER A 1 130 ? -9.230 12.950 20.238 1.00 82.94 130 SER A CA 1
ATOM 987 C C . SER A 1 130 ? -8.594 14.294 20.604 1.00 82.94 130 SER A C 1
ATOM 989 O O . SER A 1 130 ? -9.162 15.040 21.406 1.00 82.94 130 SER A O 1
ATOM 991 N N . PRO A 1 131 ? -7.461 14.679 19.987 1.00 81.50 131 PRO A N 1
ATOM 992 C CA . PRO A 1 131 ? -6.868 15.997 20.215 1.00 81.50 131 PRO A CA 1
ATOM 993 C C . PRO A 1 131 ? -7.751 17.134 19.676 1.00 81.50 131 PRO A C 1
ATOM 995 O O . PRO A 1 131 ? -7.542 18.292 20.022 1.00 81.50 131 PRO A O 1
ATOM 998 N N . GLN A 1 132 ? -8.744 16.814 18.839 1.00 82.31 132 GLN A N 1
ATOM 999 C CA . GLN A 1 132 ? -9.702 17.772 18.283 1.00 82.31 132 GLN A CA 1
ATOM 1000 C C . GLN A 1 132 ? -10.887 18.045 19.224 1.00 82.31 132 GLN A C 1
ATOM 1002 O O . GLN A 1 132 ? -11.673 18.950 18.953 1.00 82.31 132 GLN A O 1
ATOM 1007 N N . HIS A 1 133 ? -11.023 17.298 20.328 1.00 82.19 133 HIS A N 1
ATOM 1008 C CA . HIS A 1 133 ? -12.081 17.487 21.320 1.00 82.19 133 HIS A CA 1
ATOM 1009 C C . HIS A 1 133 ? -11.493 18.000 22.645 1.00 82.19 133 HIS A C 1
ATOM 1011 O O . HIS A 1 133 ? -11.004 17.209 23.454 1.00 82.19 133 HIS A O 1
ATOM 1017 N N . PRO A 1 134 ? -11.565 19.320 22.920 1.00 83.00 134 PRO A N 1
ATOM 1018 C CA . PRO A 1 134 ? -10.996 19.911 24.134 1.00 83.00 134 PRO A CA 1
ATOM 1019 C C . PRO A 1 134 ? -11.523 19.277 25.425 1.00 83.00 134 PRO A C 1
ATOM 1021 O O . PRO A 1 134 ? -10.781 19.114 26.389 1.00 83.00 134 PRO A O 1
ATOM 1024 N N . THR A 1 135 ? -12.793 18.874 25.440 1.00 83.19 135 THR A N 1
ATOM 1025 C CA . THR A 1 135 ? -13.419 18.202 26.584 1.00 83.19 135 THR A CA 1
ATOM 1026 C C . THR A 1 135 ? -12.792 16.839 26.873 1.00 83.19 135 THR A C 1
ATOM 1028 O O . THR A 1 135 ? -12.527 16.531 28.033 1.00 83.19 135 THR A O 1
ATOM 1031 N N . GLU A 1 136 ? -12.479 16.046 25.844 1.00 81.81 136 GLU A N 1
ATOM 1032 C CA . GLU A 1 136 ? -11.786 14.761 26.006 1.00 81.81 136 GLU A CA 1
ATOM 1033 C C . GLU A 1 136 ? -10.366 14.960 26.542 1.00 81.81 136 GLU A C 1
ATOM 1035 O O . GLU A 1 136 ? -9.924 14.223 27.426 1.00 81.81 136 GLU A O 1
ATOM 1040 N N . MET A 1 137 ? -9.680 15.999 26.060 1.00 84.12 137 MET A N 1
ATOM 1041 C CA . MET A 1 137 ? -8.323 16.344 26.487 1.00 84.12 137 MET A CA 1
ATOM 1042 C C . MET A 1 137 ? -8.252 16.785 27.953 1.00 84.12 137 MET A C 1
ATOM 1044 O O . MET A 1 137 ? -7.274 16.478 28.633 1.00 84.12 137 MET A O 1
ATOM 1048 N N . LEU A 1 138 ? -9.292 17.463 28.445 1.00 83.62 138 LEU A N 1
ATOM 1049 C CA . LEU A 1 138 ? -9.399 17.913 29.836 1.00 83.62 138 LEU A CA 1
ATOM 1050 C C . LEU A 1 138 ? -9.923 16.822 30.781 1.00 83.62 138 LEU A C 1
ATOM 1052 O O . LEU A 1 138 ? -9.692 16.884 31.987 1.00 83.62 138 LEU A O 1
ATOM 1056 N N . SER A 1 139 ? -10.617 15.814 30.252 1.00 79.50 139 SER A N 1
ATOM 1057 C CA . SER A 1 139 ? -11.119 14.692 31.043 1.00 79.50 139 SER A CA 1
ATOM 1058 C C . SER A 1 139 ? -10.029 13.634 31.288 1.00 79.50 139 SER A C 1
ATOM 1060 O O . SER A 1 139 ? -9.166 13.428 30.434 1.00 79.50 139 SER A O 1
ATOM 1062 N N . PRO A 1 140 ? -10.039 12.905 32.418 1.00 76.19 140 PRO A N 1
ATOM 1063 C CA . PRO A 1 140 ? -9.107 11.799 32.647 1.00 76.19 140 PRO A CA 1
ATOM 1064 C C . PRO A 1 140 ? -9.444 10.529 31.838 1.00 76.19 140 PRO A C 1
ATOM 1066 O O . PRO A 1 140 ? -8.559 9.695 31.653 1.00 76.19 140 PRO A O 1
ATOM 1069 N N . GLY A 1 141 ? -10.675 10.389 31.328 1.00 73.50 141 GLY A N 1
ATOM 1070 C CA . GLY A 1 141 ? -11.146 9.211 30.584 1.00 73.50 141 GLY A CA 1
ATOM 1071 C C . GLY A 1 141 ? -10.622 9.126 29.147 1.00 73.50 141 GLY A C 1
ATOM 1072 O O . GLY A 1 141 ? -10.269 10.136 28.557 1.00 73.50 141 GLY A O 1
ATOM 1073 N N . ALA A 1 142 ? -10.565 7.921 28.583 1.00 77.06 142 ALA A N 1
ATOM 1074 C CA . ALA A 1 142 ? -10.246 7.665 27.177 1.00 77.06 142 ALA A CA 1
ATOM 1075 C C . ALA A 1 142 ? -11.290 6.700 26.599 1.00 77.06 142 ALA A C 1
ATOM 1077 O O . ALA A 1 142 ? -11.879 5.929 27.360 1.00 77.06 142 ALA A O 1
ATOM 1078 N N . THR A 1 143 ? -11.534 6.794 25.291 1.00 71.75 143 THR A N 1
ATOM 1079 C CA . THR A 1 143 ? -12.407 5.876 24.536 1.00 71.75 143 THR A CA 1
ATOM 1080 C C . THR A 1 143 ? -11.609 4.699 23.990 1.00 71.75 143 THR A C 1
ATOM 1082 O O . THR A 1 143 ? -10.393 4.891 23.750 1.00 71.75 143 THR A O 1
#

InterPro domains:
  IPR006656 Molybdopterin oxidoreductase [PF00384] (1-122)

Foldseek 3Di:
DVVVVVVVVVVLVPDPDLVVDAAEDEPVDDPVVLVVSCVVSVVSPDNRYHYPCCVVQVCLQPPCCVPPNDSDDPDDLVVLVVDQEAEAEQDACVPPPVVCLVSVVVCVVVVRYYHYHHPDDHPSSVFDADPVDVVSVPDPHTD

pLDDT: mean 92.79, std 5.56, range [71.75, 98.38]

Secondary structure (DSSP, 8-state):
-HHHHHHHHHHHHT-SSGGG---PBPTTS-HHHHHHHHHHHHHHT-----BHHHHHTHHHHHHHHHHHS-SS----SGGGGS-S-EEEES--HHHH-TTHHHHHHHHHHTT--EEEE-SS--HHHH----TT-HHHHHSS---

Organism: Staphylococcus aureus (NCBI:txid1280)